Protein AF-0000000085121061 (a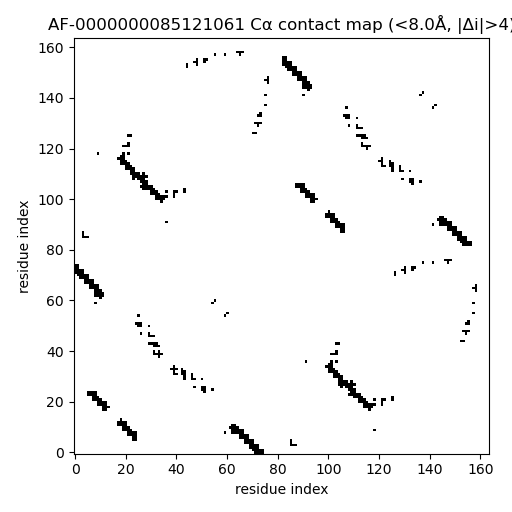fdb_homodimer)

Sequence (164 aa):
MRRVKVGVVVYEERDETGTWYIAVEPMSGAQAQGESIEEAIEKLKEEVVKMFSAWCESELRDAIDVKLVEIEVPTTGENSETMRRVKVGVVVYEERDETGTWYIAVEPMSGAQAQGESIEEAIEKLKEEVVKMFSAWCESELRDAIDVKLVEIEVPTTGENSET

pLDDT: mean 83.32, std 14.95, range [24.19, 96.88]

Solvent-accessible surface area (backbone atoms only — not comparable to full-atom values): 8973 Å² total; per-residue (Å²): 105,44,78,38,72,40,52,32,37,32,32,72,42,81,54,96,80,50,37,27,35,37,33,36,48,75,54,15,81,31,56,28,64,21,80,38,65,69,55,14,49,56,48,28,47,52,43,37,42,52,53,38,53,56,40,47,73,65,54,51,73,68,38,78,44,63,42,81,42,79,38,69,35,78,60,86,59,83,77,66,78,123,105,42,78,40,72,39,52,32,37,30,30,72,43,80,55,94,79,51,38,29,35,37,33,35,47,74,54,34,68,36,55,28,64,21,81,39,66,68,55,14,50,55,49,28,48,53,43,37,41,50,53,39,54,55,42,47,72,65,54,52,74,67,39,78,45,63,42,81,41,78,39,70,36,79,61,87,58,81,78,66,81,122

Radius of gyration: 16.72 Å; Cα contacts (8 Å, |Δi|>4): 331; chains: 2; bounding box: 28×54×46 Å

InterPro domains:
  IPR035069 Antitoxin HicB/UPF0150 [SSF143100] (8-57)

Nearest PDB structures (foldseek):
  6u0i-assembly1_B  TM=4.503E-01  e=1.620E-01  Escherichia coli str. K-12 substr. DH10B
  5b0b-assembly2_D  TM=4.029E-01  e=3.745E+00  Cannabis sativa
  5xgp-assembly1_A  TM=2.686E-01  e=3.102E+00  Xenopus laevis
  6u0i-assembly1_B  TM=4.497E-01  e=1.0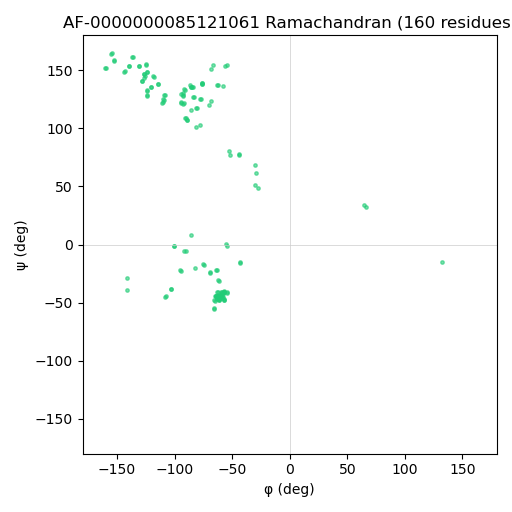94E-01  Escherichia coli str. K-12 substr. DH10B
  5xgp-assembly1_A  TM=2.362E-01  e=2.211E+00  Xenopus laevis

Structure (mmCIF, N/CA/C/O backbone):
data_AF-0000000085121061-model_v1
#
loop_
_entity.id
_entity.type
_entity.pdbx_description
1 polymer 'HicB-like antitoxin of toxin-antitoxin system domain-containing protein'
#
loop_
_atom_site.group_PDB
_atom_site.id
_atom_site.type_symbol
_atom_site.label_atom_id
_atom_site.label_alt_id
_atom_site.label_comp_id
_atom_site.label_asym_id
_atom_site.label_entity_id
_atom_site.label_seq_id
_atom_site.pdbx_PDB_ins_code
_atom_site.Cartn_x
_atom_site.Cartn_y
_atom_site.Cartn_z
_atom_site.occupancy
_atom_site.B_iso_or_equiv
_atom_site.auth_seq_id
_atom_site.auth_comp_id
_atom_site.auth_asym_id
_atom_site.auth_atom_id
_atom_site.pdbx_PDB_model_num
ATOM 1 N N . MET A 1 1 ? 12.688 -0.74 11.328 1 80.56 1 MET A N 1
ATOM 2 C CA . MET A 1 1 ? 11.789 -1.535 10.492 1 80.56 1 MET A CA 1
ATOM 3 C C . MET A 1 1 ? 10.617 -2.064 11.305 1 80.56 1 MET A C 1
ATOM 5 O O . MET A 1 1 ? 10.75 -2.324 12.5 1 80.56 1 MET A O 1
ATOM 9 N N . ARG A 1 2 ? 9.492 -2.074 10.695 1 85.25 2 ARG A N 1
ATOM 10 C CA . ARG A 1 2 ? 8.312 -2.648 11.32 1 8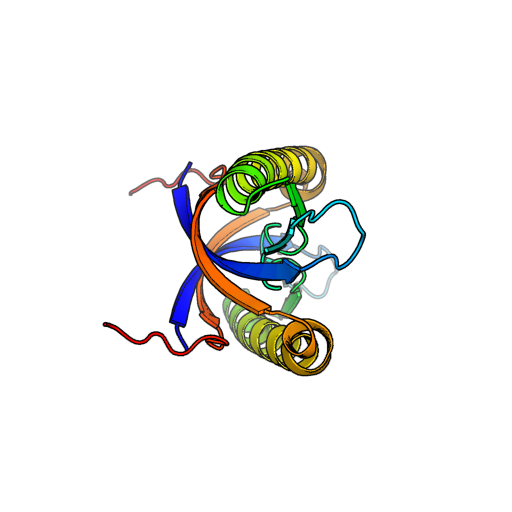5.25 2 ARG A CA 1
ATOM 11 C C . ARG A 1 2 ? 7.699 -3.738 10.445 1 85.25 2 ARG A C 1
ATOM 13 O O . ARG A 1 2 ? 7.879 -3.732 9.227 1 85.25 2 ARG A O 1
ATOM 20 N N . ARG A 1 3 ? 7.148 -4.621 11.141 1 90.44 3 ARG A N 1
ATOM 21 C CA . ARG A 1 3 ? 6.5 -5.715 10.43 1 90.44 3 ARG A CA 1
ATOM 22 C C . ARG A 1 3 ? 5.023 -5.418 10.188 1 90.44 3 ARG A C 1
ATOM 24 O O . ARG A 1 3 ? 4.32 -4.969 11.094 1 90.44 3 ARG A O 1
ATOM 31 N N . VAL A 1 4 ? 4.664 -5.562 8.961 1 89.5 4 VAL A N 1
ATOM 32 C CA . VAL A 1 4 ? 3.264 -5.363 8.602 1 89.5 4 VAL A CA 1
ATOM 33 C C . VAL A 1 4 ? 2.756 -6.57 7.816 1 89.5 4 VAL A C 1
ATOM 35 O O . VAL A 1 4 ? 3.494 -7.164 7.027 1 89.5 4 VAL A O 1
ATOM 38 N N . LYS A 1 5 ? 1.498 -6.957 8.109 1 91.31 5 LYS A N 1
ATOM 39 C CA . LYS A 1 5 ? 0.878 -8.023 7.332 1 91.31 5 LYS A CA 1
ATOM 40 C C . LYS A 1 5 ? 0.038 -7.449 6.191 1 91.31 5 LYS A C 1
ATOM 42 O O . LYS A 1 5 ? -0.879 -6.66 6.426 1 91.31 5 LYS A O 1
ATOM 47 N N . VAL A 1 6 ? 0.407 -7.875 5.016 1 91.19 6 VAL A N 1
ATOM 48 C CA . VAL A 1 6 ? -0.297 -7.355 3.848 1 91.19 6 VAL A CA 1
ATOM 49 C C . VAL A 1 6 ? -0.852 -8.508 3.02 1 91.19 6 VAL A C 1
ATOM 51 O O . VAL A 1 6 ? -0.353 -9.633 3.102 1 91.19 6 VAL A O 1
ATOM 54 N N . GLY A 1 7 ? -1.964 -8.117 2.27 1 90.69 7 GLY A N 1
ATOM 55 C CA . GLY A 1 7 ? -2.451 -9.062 1.279 1 90.69 7 GLY A CA 1
ATOM 56 C C . GLY A 1 7 ? -1.607 -9.094 0.02 1 90.69 7 GLY A C 1
ATOM 57 O O . GLY A 1 7 ? -1.329 -8.055 -0.576 1 90.69 7 GLY A O 1
ATOM 58 N N . VAL A 1 8 ? -1.167 -10.297 -0.281 1 92.81 8 VAL A N 1
ATOM 59 C CA . VAL A 1 8 ? -0.446 -10.508 -1.53 1 92.81 8 VAL A CA 1
ATOM 60 C C . VAL A 1 8 ? -1.303 -11.344 -2.484 1 92.81 8 VAL A C 1
ATOM 62 O O . VAL A 1 8 ? -1.733 -12.445 -2.141 1 92.81 8 VAL A O 1
ATOM 65 N N . VAL A 1 9 ? -1.51 -10.719 -3.596 1 91.81 9 VAL A N 1
ATOM 66 C CA . VAL A 1 9 ? -2.334 -11.375 -4.602 1 91.81 9 VAL A CA 1
ATOM 67 C C . VAL A 1 9 ? -1.448 -12.195 -5.543 1 91.81 9 VAL A C 1
ATOM 69 O O . VAL A 1 9 ? -0.416 -11.703 -6.012 1 91.81 9 VAL A O 1
ATOM 72 N N . VAL A 1 10 ? -1.871 -13.383 -5.77 1 92.81 10 VAL A N 1
ATOM 73 C CA . VAL A 1 10 ? -1.096 -14.312 -6.586 1 92.81 10 VAL A CA 1
ATOM 74 C C . VAL A 1 10 ? -1.798 -14.539 -7.922 1 92.81 10 VAL A C 1
ATOM 76 O O . VAL A 1 10 ? -2.99 -14.852 -7.961 1 92.81 10 VAL A O 1
ATOM 79 N N . TYR A 1 11 ? -1.013 -14.273 -8.953 1 90.69 11 TYR A N 1
ATOM 80 C CA . TYR A 1 11 ? -1.492 -14.531 -10.305 1 90.69 11 TYR A CA 1
ATOM 81 C C . TYR A 1 11 ? -0.68 -15.641 -10.969 1 90.69 11 TYR A C 1
ATOM 83 O O . TYR A 1 11 ? 0.494 -15.836 -10.641 1 90.69 11 TYR A O 1
ATOM 91 N N . GLU A 1 12 ? -1.387 -16.453 -11.625 1 83.88 12 GLU A N 1
ATOM 92 C CA . GLU A 1 12 ? -0.684 -17.453 -12.438 1 83.88 12 GLU A CA 1
ATOM 93 C C . GLU A 1 12 ? -0.446 -16.938 -13.852 1 83.88 12 GLU A C 1
ATOM 95 O O . GLU A 1 12 ? -1.378 -16.484 -14.516 1 83.88 12 GLU A O 1
ATOM 100 N N . GLU A 1 13 ? 0.852 -16.641 -14.141 1 74.5 13 GLU A N 1
ATOM 101 C CA . GLU A 1 13 ? 1.098 -16.328 -15.547 1 74.5 13 GLU A CA 1
ATOM 102 C C . GLU A 1 13 ? 1.229 -17.594 -16.375 1 74.5 13 GLU A C 1
ATOM 104 O O . GLU A 1 13 ? 1.886 -18.562 -15.969 1 74.5 13 GLU A O 1
ATOM 109 N N . ARG A 1 14 ? 0.098 -17.922 -17.094 1 65.69 14 ARG A N 1
ATOM 110 C CA . ARG A 1 14 ? -0.102 -19.125 -17.891 1 65.69 14 ARG A CA 1
ATOM 111 C C . ARG A 1 14 ? 0.993 -19.281 -18.938 1 65.69 14 ARG A C 1
ATOM 113 O O . ARG A 1 14 ? 0.986 -20.25 -19.703 1 65.69 14 ARG A O 1
ATOM 120 N N . ASP A 1 15 ? 1.868 -18.406 -18.953 1 62.84 15 ASP A N 1
ATOM 121 C CA . ASP A 1 15 ? 2.805 -18.719 -20.031 1 62.84 15 ASP A CA 1
ATOM 122 C C . ASP A 1 15 ? 3.564 -20.016 -19.719 1 62.84 15 ASP A C 1
ATOM 124 O O . ASP A 1 15 ? 3.432 -20.578 -18.641 1 62.84 15 ASP A O 1
ATOM 128 N N . GLU A 1 16 ? 4.047 -20.719 -20.781 1 64.88 16 GLU A N 1
ATOM 129 C CA . GLU A 1 16 ? 4.727 -22 -20.781 1 64.88 16 GLU A CA 1
ATOM 130 C C . GLU A 1 16 ? 5.77 -22.094 -19.672 1 64.88 16 GLU A C 1
ATOM 132 O O . GLU A 1 16 ? 6.141 -23.188 -19.234 1 64.88 16 GLU A O 1
ATOM 137 N N . THR A 1 17 ? 6.129 -20.969 -19.125 1 64.62 17 THR A N 1
ATOM 138 C CA . THR A 1 17 ? 7.258 -21.047 -18.203 1 64.62 17 THR A CA 1
ATOM 139 C C . THR A 1 17 ? 6.773 -21.266 -16.766 1 64.62 17 THR A C 1
ATOM 141 O O . THR A 1 17 ? 7.531 -21.719 -15.914 1 64.62 17 THR A O 1
ATOM 144 N N . GLY A 1 18 ? 5.465 -21.219 -16.641 1 77.19 18 GLY A N 1
ATOM 145 C CA . GLY A 1 18 ? 4.988 -21.469 -15.281 1 77.19 18 GLY A CA 1
ATOM 146 C C . GLY A 1 18 ? 5.43 -20.422 -14.289 1 77.19 18 GLY A C 1
ATOM 147 O O . GLY A 1 18 ? 5.832 -20.734 -13.172 1 77.19 18 GLY A O 1
ATOM 148 N N . THR A 1 19 ? 5.559 -19.203 -14.609 1 87.38 19 THR A N 1
ATOM 149 C CA . THR A 1 19 ? 6.012 -18.125 -13.727 1 87.38 19 THR A CA 1
ATOM 150 C C . THR A 1 19 ? 4.844 -17.547 -12.93 1 87.38 19 THR A C 1
ATOM 152 O O . THR A 1 19 ? 3.713 -17.516 -13.414 1 87.38 19 THR A O 1
ATOM 155 N N . TRP A 1 20 ? 5.137 -17.359 -11.672 1 91.38 20 TRP A N 1
ATOM 156 C CA . TRP A 1 20 ? 4.16 -16.75 -10.773 1 91.38 20 TRP A CA 1
ATOM 157 C C . TRP A 1 20 ? 4.355 -15.242 -10.695 1 91.38 20 TRP A C 1
ATOM 159 O O . TRP A 1 20 ? 5.488 -14.758 -10.602 1 91.38 20 TRP A O 1
ATOM 169 N N . TYR A 1 21 ? 3.262 -14.578 -10.867 1 93.06 21 TYR A N 1
ATOM 170 C CA . TYR A 1 21 ? 3.227 -13.133 -10.68 1 93.06 21 TYR A CA 1
ATOM 171 C C . TYR A 1 21 ? 2.449 -12.766 -9.422 1 93.06 21 TYR A C 1
ATOM 173 O O . TYR A 1 21 ? 1.36 -13.289 -9.18 1 93.06 21 TYR A O 1
ATOM 181 N N . ILE A 1 22 ? 3.07 -11.938 -8.578 1 93.25 22 ILE A N 1
ATOM 182 C CA . ILE A 1 22 ? 2.389 -11.547 -7.348 1 93.25 22 ILE A CA 1
ATOM 183 C C . ILE A 1 22 ? 2.449 -10.031 -7.184 1 93.25 22 ILE A C 1
ATOM 185 O O . ILE A 1 22 ? 3.336 -9.375 -7.734 1 93.25 22 ILE A O 1
ATOM 189 N N . ALA A 1 23 ? 1.485 -9.5 -6.48 1 92 23 ALA A N 1
ATOM 190 C CA . ALA A 1 23 ? 1.396 -8.07 -6.184 1 92 23 ALA A CA 1
ATOM 191 C C . ALA A 1 23 ? 0.833 -7.836 -4.785 1 92 23 ALA A C 1
ATOM 193 O O . ALA A 1 23 ? 0.022 -8.625 -4.297 1 92 23 ALA A O 1
ATOM 194 N N . VAL A 1 24 ? 1.292 -6.746 -4.184 1 91.69 24 VAL A N 1
ATOM 195 C CA . VAL A 1 24 ? 0.685 -6.336 -2.922 1 91.69 24 VAL A CA 1
ATOM 196 C C . VAL A 1 24 ? -0.671 -5.688 -3.186 1 91.69 24 VAL A C 1
ATOM 198 O O . VAL A 1 24 ? -0.819 -4.906 -4.125 1 91.69 24 VAL A O 1
ATOM 201 N N . GLU A 1 25 ? -1.637 -5.961 -2.414 1 88.5 25 GLU A N 1
ATOM 202 C CA . GLU A 1 25 ? -2.957 -5.348 -2.527 1 88.5 25 GLU A CA 1
ATOM 203 C C . GLU A 1 25 ? -2.863 -3.826 -2.453 1 88.5 25 GLU A C 1
ATOM 205 O O . GLU A 1 25 ? -1.897 -3.283 -1.914 1 88.5 25 GLU A O 1
ATOM 210 N N . PRO A 1 26 ? -3.842 -3.25 -3.057 1 80.88 26 PRO A N 1
ATOM 211 C CA . PRO A 1 26 ? -3.764 -1.789 -3.121 1 80.88 26 PRO A CA 1
ATOM 212 C C . PRO A 1 26 ? -3.939 -1.127 -1.758 1 80.88 26 PRO A C 1
ATOM 214 O O . PRO A 1 26 ? -4.918 -1.397 -1.058 1 80.88 26 PRO A O 1
ATOM 217 N N . MET A 1 27 ? -3.051 -0.288 -1.178 1 74.75 27 MET A N 1
ATOM 218 C CA . MET A 1 27 ? -3.162 0.526 0.029 1 74.75 27 MET A CA 1
ATOM 219 C C . MET A 1 27 ? -2.486 1.879 -0.163 1 74.75 27 MET A C 1
ATOM 221 O O . MET A 1 27 ? -2.973 2.896 0.335 1 74.75 27 MET A O 1
ATOM 225 N N . SER A 1 28 ? -1.33 1.97 -0.844 1 64.88 28 SER A N 1
ATOM 226 C CA . SER A 1 28 ? -0.418 3.105 -0.767 1 64.88 28 SER A CA 1
ATOM 227 C C . SER A 1 28 ? -0.872 4.242 -1.678 1 64.88 28 SER A C 1
ATOM 229 O O . SER A 1 28 ? -0.595 5.41 -1.405 1 64.88 28 SER A O 1
ATOM 231 N N . GLY A 1 29 ? -1.618 3.967 -2.551 1 75.81 29 GLY A N 1
ATOM 232 C CA . GLY A 1 29 ? -1.963 5.031 -3.48 1 75.81 29 GLY A CA 1
ATOM 233 C C . GLY A 1 29 ? -3.119 5.891 -3.004 1 75.81 29 GLY A C 1
ATOM 234 O O . GLY A 1 29 ? -3.457 6.891 -3.635 1 75.81 29 GLY A O 1
ATOM 235 N N . ALA A 1 30 ? -3.486 5.66 -1.843 1 89.88 30 ALA A N 1
ATOM 236 C CA . ALA A 1 30 ? -4.609 6.434 -1.318 1 89.88 30 ALA A CA 1
ATOM 237 C C . ALA A 1 30 ? -4.137 7.777 -0.769 1 89.88 30 ALA A C 1
ATOM 239 O O . ALA A 1 30 ? -3.094 7.855 -0.118 1 89.88 30 ALA A O 1
ATOM 240 N N . GLN A 1 31 ? -4.859 8.789 -1.092 1 92.5 31 GLN A N 1
ATOM 241 C CA . GLN A 1 31 ? -4.586 10.141 -0.617 1 92.5 31 GLN A CA 1
ATOM 242 C C . GLN A 1 31 ? -5.875 10.867 -0.252 1 92.5 31 GLN A C 1
ATOM 244 O O . GLN A 1 31 ? -6.953 10.516 -0.742 1 92.5 31 GLN A O 1
ATOM 249 N N . ALA A 1 32 ? -5.707 11.805 0.651 1 94.62 32 ALA A N 1
ATOM 250 C CA . ALA A 1 32 ? -6.855 12.609 1.067 1 94.62 32 ALA A CA 1
ATOM 251 C C . ALA A 1 32 ? -6.418 13.992 1.542 1 94.62 32 ALA A C 1
ATOM 253 O O . ALA A 1 32 ? -5.23 14.219 1.787 1 94.62 32 ALA A O 1
ATOM 254 N N . GLN A 1 33 ? -7.348 14.914 1.506 1 93.81 33 GLN A N 1
ATOM 255 C CA . GLN A 1 33 ? -7.141 16.266 2.039 1 93.81 33 GLN A CA 1
ATOM 256 C C . GLN A 1 33 ? -8.242 16.625 3.033 1 93.81 33 GLN A C 1
ATOM 258 O O . GLN A 1 33 ? -9.359 16.125 2.939 1 93.81 33 GLN A O 1
ATOM 263 N N . GLY A 1 34 ? -7.852 17.438 4.086 1 93.44 34 GLY A N 1
ATOM 264 C CA . GLY A 1 34 ? -8.812 17.922 5.07 1 93.44 34 GLY A CA 1
ATOM 265 C C . GLY A 1 34 ? -8.383 19.219 5.738 1 93.44 34 GLY A C 1
ATOM 266 O O . GLY A 1 34 ? -7.215 19.609 5.648 1 93.44 34 GLY A O 1
ATOM 267 N N . GLU A 1 35 ? -9.32 19.875 6.402 1 92.31 35 GLU A N 1
ATOM 268 C CA . GLU A 1 35 ? -9.039 21.109 7.145 1 92.31 35 GLU A CA 1
ATOM 269 C C . GLU A 1 35 ? -8.312 20.797 8.453 1 92.31 35 GLU A C 1
ATOM 271 O O . GLU A 1 35 ? -7.766 21.703 9.094 1 92.31 35 GLU A O 1
ATOM 276 N N . SER A 1 36 ? -8.359 19.5 8.883 1 92.62 36 SER A N 1
ATOM 277 C CA . SER A 1 36 ? -7.578 18.969 9.992 1 92.62 36 SER A CA 1
ATOM 278 C C . SER A 1 36 ? -7 17.594 9.648 1 92.62 36 SER A C 1
ATOM 280 O O . SER A 1 36 ? -7.492 16.922 8.75 1 92.62 36 SER A O 1
ATOM 282 N N . ILE A 1 37 ? -6.062 17.234 10.359 1 92.44 37 ILE A N 1
ATOM 283 C CA . ILE A 1 37 ? -5.438 15.938 10.141 1 92.44 37 ILE A CA 1
ATOM 284 C C . ILE A 1 37 ? -6.445 14.828 10.422 1 92.44 37 ILE A C 1
ATOM 286 O O . ILE A 1 37 ? -6.535 13.852 9.672 1 92.44 37 ILE A O 1
ATOM 290 N N . GLU A 1 38 ? -7.172 14.992 11.516 1 95.12 38 GLU A N 1
ATOM 291 C CA . GLU A 1 38 ? -8.18 13.992 11.883 1 95.12 38 GLU A CA 1
ATOM 292 C C . GLU A 1 38 ? -9.211 13.82 10.781 1 95.12 38 GLU A C 1
ATOM 294 O O . GLU A 1 38 ? -9.578 12.695 10.438 1 95.12 38 GLU A O 1
ATOM 299 N N . GLU A 1 39 ? -9.648 14.953 10.297 1 96.12 39 GLU A N 1
ATOM 300 C CA . GLU A 1 39 ? -10.609 14.898 9.195 1 96.12 39 GLU A CA 1
ATOM 301 C C . GLU A 1 39 ? -10.008 14.219 7.973 1 96.12 39 GLU A C 1
ATOM 303 O O . GLU A 1 39 ? -10.664 13.398 7.328 1 96.12 39 GLU A O 1
ATOM 308 N N . ALA A 1 40 ? -8.805 14.57 7.629 1 96.12 40 ALA A N 1
ATOM 309 C CA . ALA A 1 40 ? -8.109 13.984 6.48 1 96.12 40 ALA A CA 1
ATOM 310 C C . ALA A 1 40 ? -7.961 12.477 6.645 1 96.12 40 ALA A C 1
ATOM 312 O O . ALA A 1 40 ? -8.125 11.727 5.68 1 96.12 40 ALA A O 1
ATOM 313 N N . ILE A 1 41 ? -7.66 12.078 7.836 1 96.38 41 ILE A N 1
ATOM 314 C CA . ILE A 1 41 ? -7.477 10.648 8.102 1 96.38 41 ILE A CA 1
ATOM 315 C C . ILE A 1 41 ? -8.797 9.914 7.883 1 96.38 41 ILE A C 1
ATOM 317 O O . ILE A 1 41 ? -8.812 8.82 7.309 1 96.38 41 ILE A O 1
ATOM 321 N N . GLU A 1 42 ? -9.852 10.492 8.391 1 96.88 42 GLU A N 1
ATOM 322 C CA . GLU A 1 42 ? -11.156 9.867 8.203 1 96.88 42 GLU A CA 1
ATOM 323 C C . GLU A 1 42 ? -11.477 9.711 6.719 1 96.88 42 GLU A C 1
ATOM 325 O O . GLU A 1 42 ? -11.961 8.664 6.289 1 96.88 42 GLU A O 1
ATOM 330 N N . LYS A 1 43 ? -11.219 10.75 5.934 1 96.81 43 LYS A N 1
ATOM 331 C CA . LYS A 1 43 ? -11.422 10.68 4.488 1 96.81 43 LYS A CA 1
ATOM 332 C C . LYS A 1 43 ? -10.5 9.633 3.855 1 96.81 43 LYS A C 1
ATOM 334 O O . LYS A 1 43 ? -10.906 8.93 2.928 1 96.81 43 LYS A O 1
ATOM 339 N N . LEU A 1 44 ? -9.312 9.594 4.301 1 95.69 44 LEU A N 1
ATOM 340 C CA . LEU A 1 44 ? -8.336 8.625 3.799 1 95.69 44 LEU A CA 1
ATOM 34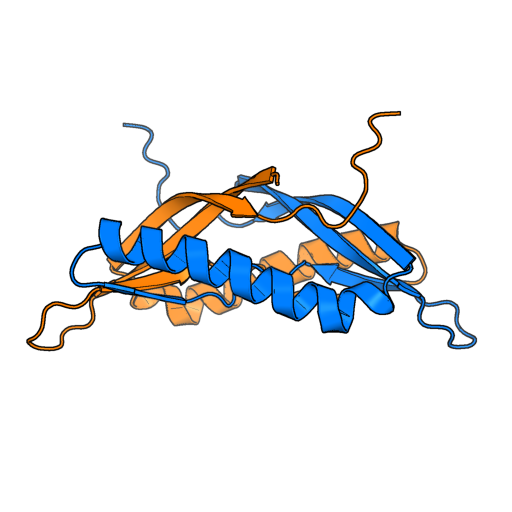1 C C . LEU A 1 44 ? -8.836 7.199 3.998 1 95.69 44 LEU A C 1
ATOM 343 O O . LEU A 1 44 ? -8.688 6.355 3.109 1 95.69 44 LEU A O 1
ATOM 347 N N . LYS A 1 45 ? -9.406 6.918 5.137 1 94.75 45 LYS A N 1
ATOM 348 C CA . LYS A 1 45 ? -9.945 5.594 5.43 1 94.75 45 LYS A CA 1
ATOM 349 C C . LYS A 1 45 ? -11.031 5.207 4.434 1 94.75 45 LYS A C 1
ATOM 351 O O . LYS A 1 45 ? -11.094 4.062 3.984 1 94.75 45 LYS A O 1
ATOM 356 N N . GLU A 1 46 ? -11.852 6.113 4.156 1 95.06 46 GLU A N 1
ATOM 357 C CA . GLU A 1 46 ? -12.883 5.871 3.158 1 95.06 46 GLU A CA 1
ATOM 358 C C . GLU A 1 46 ? -12.281 5.621 1.779 1 95.06 46 GLU A C 1
ATOM 360 O O . GLU A 1 46 ? -12.734 4.738 1.047 1 95.06 46 GLU A O 1
ATOM 365 N N . GLU A 1 47 ? -11.297 6.492 1.377 1 94.12 47 GLU A N 1
ATOM 366 C CA . GLU A 1 47 ? -10.633 6.363 0.085 1 94.12 47 GLU A CA 1
ATOM 367 C C . GLU A 1 47 ? -9.984 4.992 -0.069 1 94.12 47 GLU A C 1
ATOM 369 O O . GLU A 1 47 ? -10.016 4.402 -1.15 1 94.12 47 GLU A O 1
ATOM 374 N N . VAL A 1 48 ? -9.344 4.469 1.003 1 92.19 48 VAL A N 1
ATOM 375 C CA . VAL A 1 48 ? -8.711 3.154 0.962 1 92.19 48 VAL A CA 1
ATOM 376 C C . VAL A 1 48 ? -9.75 2.086 0.639 1 92.19 48 VAL A C 1
ATOM 378 O O . VAL A 1 48 ? -9.508 1.206 -0.192 1 92.19 48 VAL A O 1
ATOM 381 N N . VAL A 1 49 ? -10.93 2.145 1.284 1 90.75 49 VAL A N 1
ATOM 382 C CA . VAL A 1 49 ? -12 1.178 1.073 1 90.75 49 VAL A CA 1
ATOM 383 C C . VAL A 1 49 ? -12.469 1.231 -0.379 1 90.75 49 VAL A C 1
ATOM 385 O O . VAL A 1 49 ? -12.672 0.193 -1.011 1 90.75 49 VAL A O 1
ATOM 388 N N . LYS A 1 50 ? -12.633 2.418 -0.888 1 91.19 50 LYS A N 1
ATOM 389 C CA . LYS A 1 50 ? -13.047 2.58 -2.277 1 91.19 50 LYS A CA 1
ATOM 390 C C . LYS A 1 50 ? -12.016 1.983 -3.232 1 91.19 50 LYS A C 1
ATOM 392 O O . LYS A 1 50 ? -12.375 1.328 -4.211 1 91.19 50 LYS A O 1
ATOM 397 N N . MET A 1 51 ? -10.773 2.305 -2.977 1 89.12 51 MET A N 1
ATOM 398 C CA . MET A 1 51 ? -9.68 1.793 -3.795 1 89.12 51 MET A CA 1
ATOM 399 C C . MET A 1 51 ? -9.672 0.268 -3.812 1 89.12 51 MET A C 1
ATOM 401 O O . MET A 1 51 ? -9.516 -0.345 -4.867 1 89.12 51 MET A O 1
ATOM 405 N N . PHE A 1 52 ? -9.922 -0.332 -2.684 1 86.56 52 PHE A N 1
ATOM 406 C CA . PHE A 1 52 ? -9.992 -1.784 -2.57 1 86.56 52 PHE A CA 1
ATOM 407 C C . PHE A 1 52 ? -11.164 -2.336 -3.373 1 86.56 52 PHE A C 1
ATOM 409 O O . PHE A 1 52 ? -11.023 -3.336 -4.078 1 86.56 52 PHE A O 1
ATOM 416 N N . SER A 1 53 ? -12.258 -1.74 -3.174 1 86.06 53 SER A N 1
ATOM 417 C CA . SER A 1 53 ? -13.461 -2.191 -3.869 1 86.06 53 SER A CA 1
ATOM 418 C C . SER A 1 53 ? -13.266 -2.174 -5.379 1 86.06 53 SER A C 1
ATOM 420 O O . SER A 1 53 ? -13.609 -3.141 -6.066 1 86.06 53 SER A O 1
ATOM 422 N N . ALA A 1 54 ? -12.734 -1.074 -5.879 1 84.75 54 ALA A N 1
ATOM 423 C CA . ALA A 1 54 ? -12.469 -0.957 -7.309 1 84.75 54 ALA A CA 1
ATOM 424 C C . ALA A 1 54 ? -11.461 -2.006 -7.77 1 84.75 54 ALA A C 1
ATOM 426 O O . ALA A 1 54 ? -11.625 -2.611 -8.828 1 84.75 54 ALA A O 1
ATOM 427 N N . TRP A 1 55 ? -10.469 -2.131 -7.004 1 82.31 55 TRP A N 1
ATOM 428 C CA . TRP A 1 55 ? -9.414 -3.094 -7.305 1 82.31 55 TRP A CA 1
ATOM 429 C C . TRP A 1 55 ? -9.969 -4.516 -7.336 1 82.31 55 TRP A C 1
ATOM 431 O O . TRP A 1 55 ? -9.641 -5.293 -8.234 1 82.31 55 TRP A O 1
ATOM 441 N N . CYS A 1 56 ? -10.734 -4.914 -6.363 1 80.19 56 CYS A N 1
ATOM 442 C CA . CYS A 1 56 ? -11.359 -6.234 -6.305 1 80.19 56 CYS A CA 1
ATOM 443 C C . CYS A 1 56 ? -12.164 -6.512 -7.566 1 80.19 56 CYS A C 1
ATOM 445 O O . CYS A 1 56 ? -12.156 -7.633 -8.078 1 80.19 56 CYS A O 1
ATOM 447 N N . GLU A 1 57 ? -12.828 -5.582 -8 1 81.81 57 GLU A N 1
ATOM 448 C CA . GLU A 1 57 ? -13.695 -5.742 -9.164 1 81.81 57 GLU A CA 1
ATOM 449 C C . GLU A 1 57 ? -12.875 -5.949 -10.438 1 81.81 57 GLU A C 1
ATOM 451 O O . GLU A 1 57 ? -13.352 -6.566 -11.391 1 81.81 57 GLU A O 1
ATOM 456 N N . SER A 1 58 ? -11.641 -5.484 -10.438 1 79.44 58 SER A N 1
ATOM 457 C CA . SER A 1 58 ? -10.852 -5.496 -11.664 1 79.44 58 SER A CA 1
ATOM 458 C C . SER A 1 58 ? -9.75 -6.555 -11.609 1 79.44 58 SER A C 1
ATOM 460 O O . SER A 1 58 ? -9.531 -7.273 -12.586 1 79.44 58 SER A O 1
ATOM 462 N N . GLU A 1 59 ? -9.07 -6.641 -10.523 1 77.12 59 GLU A N 1
ATOM 463 C CA . GLU A 1 59 ? -7.836 -7.414 -10.484 1 77.12 59 GLU A CA 1
ATOM 464 C C . GLU A 1 59 ? -8.039 -8.758 -9.789 1 77.12 59 GLU A C 1
ATOM 466 O O . GLU A 1 59 ? -7.426 -9.758 -10.164 1 77.12 59 GLU A O 1
ATOM 471 N N . LEU A 1 60 ? -8.82 -8.742 -8.766 1 78.5 60 LEU A N 1
ATOM 472 C CA . LEU A 1 60 ? -8.992 -9.953 -7.965 1 78.5 60 LEU A CA 1
ATOM 473 C C . LEU A 1 60 ? -9.633 -11.062 -8.789 1 78.5 60 LEU A C 1
ATOM 475 O O . LEU A 1 60 ? -9.422 -12.25 -8.516 1 78.5 60 LEU A O 1
ATOM 479 N N . ARG A 1 61 ? -10.328 -10.68 -9.875 1 76.94 61 ARG A N 1
ATOM 480 C CA . ARG A 1 61 ? -11.023 -11.656 -10.703 1 76.94 61 ARG A CA 1
ATOM 481 C C . ARG A 1 61 ? -10.039 -12.648 -11.312 1 76.94 61 ARG A C 1
ATOM 483 O O . ARG A 1 61 ? -10.359 -13.828 -11.469 1 76.94 61 ARG A O 1
ATOM 490 N N . ASP A 1 62 ? -8.883 -12.242 -11.57 1 82.44 62 ASP A N 1
ATOM 491 C CA . ASP A 1 62 ? -7.91 -13.094 -12.242 1 82.44 62 ASP A CA 1
ATOM 492 C C . ASP A 1 62 ? -6.93 -13.703 -11.25 1 82.44 62 ASP A C 1
ATOM 494 O O . ASP A 1 62 ? -6.078 -14.516 -11.625 1 82.44 62 ASP A O 1
ATOM 498 N N . ALA A 1 63 ? -7.098 -13.367 -10.016 1 86.44 63 ALA A N 1
ATOM 499 C CA . ALA A 1 63 ? -6.188 -13.867 -8.992 1 86.44 63 ALA A CA 1
ATOM 500 C C . ALA A 1 63 ? -6.48 -15.328 -8.656 1 86.44 63 ALA A C 1
ATOM 502 O O . ALA A 1 63 ? -7.641 -15.742 -8.641 1 86.44 63 ALA A O 1
ATOM 503 N N . ILE A 1 64 ? -5.496 -16.156 -8.477 1 87.56 64 ILE A N 1
ATOM 504 C CA . ILE A 1 64 ? -5.711 -17.562 -8.156 1 87.56 64 ILE A CA 1
ATOM 505 C C . ILE A 1 64 ? -5.645 -17.766 -6.641 1 87.56 64 ILE A C 1
ATOM 507 O O . ILE A 1 64 ? -6.102 -18.781 -6.121 1 87.56 64 ILE A O 1
ATOM 511 N N . ASP A 1 65 ? -4.973 -16.797 -5.973 1 89.31 65 ASP A N 1
ATOM 512 C CA . ASP A 1 65 ? -4.824 -16.891 -4.523 1 89.31 65 ASP A CA 1
ATOM 513 C C . ASP A 1 65 ? -4.496 -15.539 -3.912 1 89.31 65 ASP A C 1
ATOM 515 O O . ASP A 1 65 ? -4.059 -14.625 -4.613 1 89.31 65 ASP A O 1
ATOM 519 N N . VAL A 1 66 ? -4.875 -15.336 -2.684 1 90.62 66 VAL A N 1
ATOM 520 C CA . VAL A 1 66 ? -4.441 -14.203 -1.873 1 90.62 66 VAL A CA 1
ATOM 521 C C . VAL A 1 66 ? -3.799 -14.711 -0.583 1 90.62 66 VAL A C 1
ATOM 523 O O . VAL A 1 66 ? -4.383 -15.523 0.135 1 90.62 66 VAL A O 1
ATOM 526 N N . LYS A 1 67 ? -2.631 -14.234 -0.318 1 92.25 67 LYS A N 1
ATOM 527 C CA . LYS A 1 67 ? -1.896 -14.664 0.868 1 92.25 67 LYS A CA 1
ATOM 528 C C . LYS A 1 67 ? -1.596 -13.484 1.787 1 92.25 67 LYS A C 1
ATOM 530 O O . LYS A 1 67 ? -1.249 -12.398 1.318 1 92.25 67 LYS A O 1
ATOM 535 N N . LEU A 1 68 ? -1.812 -13.695 3.062 1 93.19 68 LEU A N 1
ATOM 536 C CA . LEU A 1 68 ? -1.345 -12.719 4.035 1 93.19 68 LEU A CA 1
ATOM 537 C C . LEU A 1 68 ? 0.139 -12.906 4.332 1 93.19 68 LEU A C 1
ATOM 539 O O . LEU A 1 68 ? 0.546 -13.953 4.84 1 93.19 68 LEU A O 1
ATOM 543 N N . VAL A 1 69 ? 0.887 -11.969 4.043 1 93.5 69 VAL A N 1
ATOM 544 C CA . VAL A 1 69 ? 2.338 -12.062 4.16 1 93.5 69 VAL A CA 1
ATOM 545 C C . VAL A 1 69 ? 2.855 -10.945 5.062 1 93.5 69 VAL A C 1
ATOM 547 O O . VAL A 1 69 ? 2.447 -9.789 4.93 1 93.5 69 VAL A O 1
ATOM 550 N N . GLU A 1 70 ? 3.713 -11.344 5.988 1 94 70 GLU A N 1
ATOM 551 C CA . GLU A 1 70 ? 4.375 -10.344 6.824 1 94 70 GLU A CA 1
ATOM 552 C C . GLU A 1 70 ? 5.602 -9.766 6.125 1 94 70 GLU A C 1
ATOM 554 O O . GLU A 1 70 ? 6.465 -10.508 5.652 1 94 70 GLU A O 1
ATOM 559 N N . ILE A 1 71 ? 5.648 -8.469 6.051 1 91.81 71 ILE A N 1
ATOM 560 C CA . ILE A 1 71 ? 6.777 -7.801 5.406 1 91.81 71 ILE A CA 1
ATOM 561 C C . ILE A 1 71 ? 7.379 -6.77 6.363 1 91.81 71 ILE A C 1
ATOM 563 O O . ILE A 1 71 ? 6.656 -6.133 7.133 1 91.81 71 ILE A O 1
ATOM 567 N N . GLU A 1 72 ? 8.734 -6.727 6.23 1 90.62 72 GLU A N 1
ATOM 568 C CA . GLU A 1 72 ? 9.438 -5.695 6.988 1 90.62 72 GLU A CA 1
ATOM 569 C C . GLU A 1 72 ? 9.602 -4.422 6.168 1 90.62 72 GLU A C 1
ATOM 571 O O . GLU A 1 72 ? 10.07 -4.461 5.027 1 90.62 72 GLU A O 1
ATOM 576 N N . VAL A 1 73 ? 9.086 -3.334 6.684 1 87.12 73 VAL A N 1
ATOM 577 C CA . VAL A 1 73 ? 9.156 -2.068 5.961 1 87.12 73 VAL A CA 1
ATOM 578 C C . VAL A 1 73 ? 9.945 -1.049 6.781 1 87.12 73 VAL A C 1
ATOM 580 O O . VAL A 1 73 ? 9.914 -1.078 8.016 1 87.12 73 VAL A O 1
ATOM 583 N N . PRO A 1 74 ? 10.688 -0.214 6.055 1 82.81 74 PRO A N 1
ATOM 584 C CA . PRO A 1 74 ? 11.43 0.803 6.797 1 82.81 74 PRO A CA 1
ATOM 585 C C . PRO A 1 74 ? 10.523 1.766 7.555 1 82.81 74 PRO A C 1
ATOM 587 O O . PRO A 1 74 ? 9.422 2.072 7.094 1 82.81 74 PRO A O 1
ATOM 590 N N . THR A 1 75 ? 10.93 2.08 8.844 1 74.5 75 THR A N 1
ATOM 591 C CA . THR A 1 75 ? 10.164 3.033 9.641 1 74.5 75 THR A CA 1
ATOM 592 C C . THR A 1 75 ? 10.664 4.457 9.406 1 74.5 75 THR A C 1
ATOM 594 O O . THR A 1 75 ? 11.867 4.688 9.305 1 74.5 75 THR A O 1
ATOM 597 N N . THR A 1 76 ? 9.961 5.277 8.719 1 64.88 76 THR A N 1
ATOM 598 C CA . THR A 1 76 ? 10.383 6.656 8.492 1 64.88 76 THR A CA 1
ATOM 599 C C . THR A 1 76 ? 10.391 7.438 9.797 1 64.88 76 THR A C 1
ATOM 601 O O . THR A 1 76 ? 11.25 8.305 10.008 1 64.88 76 THR A O 1
ATOM 604 N N . GLY A 1 77 ? 9.352 7.625 10.719 1 55.5 77 GLY A N 1
ATOM 605 C CA . GLY A 1 77 ? 9.266 8.391 11.953 1 55.5 77 GLY A CA 1
ATOM 606 C C . GLY A 1 77 ? 9.773 7.629 13.164 1 55.5 77 GLY A C 1
ATOM 607 O O . GLY A 1 77 ? 9.891 6.402 13.125 1 55.5 77 GLY A O 1
ATOM 608 N N . GLU A 1 78 ? 10.656 8.438 14.07 1 48.03 78 GLU A N 1
ATOM 609 C CA . GLU A 1 78 ? 11.094 8 15.391 1 48.03 78 GLU A CA 1
ATOM 610 C C . GLU A 1 78 ? 9.945 7.379 16.172 1 48.03 78 GLU A C 1
ATOM 612 O O . GLU A 1 78 ? 8.875 7.98 16.312 1 48.03 78 GLU A O 1
ATOM 617 N N . ASN A 1 79 ? 9.461 6.23 16.031 1 42.62 79 ASN A N 1
ATOM 618 C CA . ASN A 1 79 ? 8.727 5.676 17.172 1 42.62 79 ASN A CA 1
ATOM 619 C C . ASN A 1 79 ? 9.266 6.203 18.5 1 42.62 79 ASN A C 1
ATOM 621 O O . ASN A 1 79 ? 10.297 5.734 18.984 1 42.62 79 ASN A O 1
ATOM 625 N N . SER A 1 80 ? 9.453 7.438 18.797 1 36.22 80 SER A N 1
ATOM 626 C CA . SER A 1 80 ? 9.641 7.738 20.219 1 36.22 80 SER A CA 1
ATOM 627 C C . SER A 1 80 ? 8.523 7.133 21.062 1 36.22 80 SER A C 1
ATOM 629 O O . SER A 1 80 ? 7.344 7.379 20.797 1 36.22 80 SER A O 1
ATOM 631 N N . GLU A 1 81 ? 8.516 5.91 21.328 1 36.44 81 GLU A N 1
ATOM 632 C CA . GLU A 1 81 ? 7.93 5.578 22.625 1 36.44 81 GLU A CA 1
ATOM 633 C C . GLU A 1 81 ? 8.133 6.707 23.625 1 36.44 81 GLU A C 1
ATOM 635 O O . GLU A 1 81 ? 9.258 6.98 24.047 1 36.44 81 GLU A O 1
ATOM 640 N N . THR A 1 82 ? 7.57 7.961 23.609 1 24.19 82 THR A N 1
ATOM 641 C CA . THR A 1 82 ? 7.477 8.531 24.938 1 24.19 82 THR A CA 1
ATOM 642 C C . THR A 1 82 ? 6.66 7.621 25.859 1 24.19 82 THR A C 1
ATOM 644 O O . THR A 1 82 ? 5.645 7.062 25.438 1 24.19 82 THR A O 1
ATOM 647 N N . MET B 1 1 ? -13.2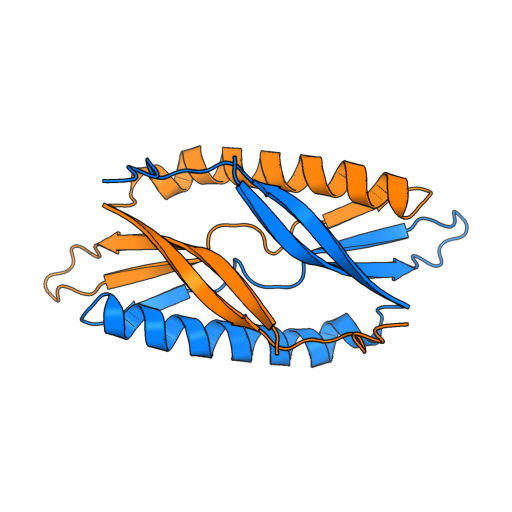34 -7.668 7.074 1 81.19 1 MET B N 1
ATOM 648 C CA . MET B 1 1 ? -12.312 -6.539 7.191 1 81.19 1 MET B CA 1
ATOM 649 C C . MET B 1 1 ? -11.211 -6.836 8.203 1 81.19 1 MET B C 1
ATOM 651 O O . MET B 1 1 ? -11.438 -7.559 9.18 1 81.19 1 MET B O 1
ATOM 655 N N . ARG B 1 2 ? -10.062 -6.41 7.891 1 85.38 2 ARG B N 1
ATOM 656 C CA . ARG B 1 2 ? -8.945 -6.539 8.812 1 85.38 2 ARG B CA 1
ATOM 657 C C . ARG B 1 2 ? -8.312 -5.184 9.102 1 85.38 2 ARG B C 1
ATOM 659 O O . ARG B 1 2 ? -8.398 -4.266 8.281 1 85.38 2 ARG B O 1
ATOM 666 N N . ARG B 1 3 ? -7.844 -5.16 10.273 1 90.56 3 ARG B N 1
ATOM 667 C CA . ARG B 1 3 ? -7.184 -3.924 10.68 1 90.56 3 ARG B CA 1
ATOM 668 C C . ARG B 1 3 ? -5.684 -3.99 10.406 1 90.56 3 ARG B C 1
ATOM 670 O O . ARG B 1 3 ? -5.035 -4.988 10.727 1 90.56 3 ARG B O 1
ATOM 677 N N . VAL B 1 4 ? -5.238 -2.986 9.734 1 89.56 4 VAL B N 1
ATOM 678 C CA . VAL B 1 4 ? -3.811 -2.895 9.453 1 89.56 4 VAL B CA 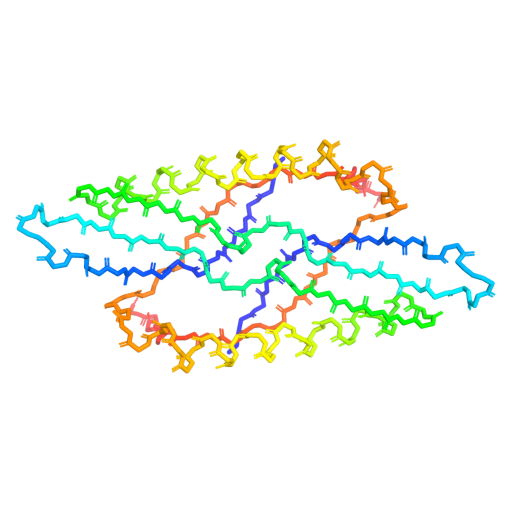1
ATOM 679 C C . VAL B 1 4 ? -3.285 -1.524 9.875 1 89.56 4 VAL B C 1
ATOM 681 O O . VAL B 1 4 ? -3.982 -0.516 9.742 1 89.56 4 VAL B O 1
ATOM 684 N N . LYS B 1 5 ? -2.07 -1.527 10.453 1 91.25 5 LYS B N 1
ATOM 685 C CA . LYS B 1 5 ? -1.433 -0.256 10.781 1 91.25 5 LYS B CA 1
ATOM 686 C C . LYS B 1 5 ? -0.498 0.194 9.664 1 91.25 5 LYS B C 1
ATOM 688 O O . LYS B 1 5 ? 0.427 -0.531 9.289 1 91.25 5 LYS B O 1
ATOM 693 N N . VAL B 1 6 ? -0.801 1.357 9.18 1 91.12 6 VAL B N 1
ATOM 694 C CA . VAL B 1 6 ? -0.002 1.867 8.07 1 91.12 6 VAL B CA 1
ATOM 695 C C . VAL B 1 6 ? 0.569 3.236 8.43 1 91.12 6 VAL B C 1
ATOM 697 O O . VAL B 1 6 ? 0.039 3.926 9.305 1 91.12 6 VAL B O 1
ATOM 700 N N . GLY B 1 7 ? 1.735 3.521 7.707 1 90.62 7 GLY B N 1
ATOM 701 C CA . GLY B 1 7 ? 2.256 4.875 7.801 1 90.62 7 GLY B CA 1
ATOM 702 C C . GLY B 1 7 ? 1.496 5.871 6.945 1 90.62 7 GLY B C 1
ATOM 703 O O . GLY B 1 7 ? 1.295 5.641 5.75 1 90.62 7 GLY B O 1
ATOM 704 N N . VAL B 1 8 ? 1.04 6.898 7.613 1 92.69 8 VAL B N 1
ATOM 705 C CA . VAL B 1 8 ? 0.398 8 6.906 1 92.69 8 VAL B CA 1
ATOM 706 C C . VAL B 1 8 ? 1.293 9.234 6.953 1 92.69 8 VAL B C 1
ATOM 708 O O . VAL B 1 8 ? 1.669 9.695 8.039 1 92.69 8 VAL B O 1
ATOM 711 N N . VAL B 1 9 ? 1.586 9.656 5.781 1 91.75 9 VAL B N 1
ATOM 712 C CA . VAL B 1 9 ? 2.457 10.82 5.668 1 91.75 9 VAL B CA 1
ATOM 713 C C . VAL B 1 9 ? 1.615 12.086 5.598 1 91.75 9 VAL B C 1
ATOM 715 O O . VAL B 1 9 ? 0.632 12.148 4.855 1 91.75 9 VAL B O 1
ATOM 718 N N . VAL B 1 10 ? 2.025 13.039 6.371 1 92.81 10 VAL B N 1
ATOM 719 C CA . VAL B 1 10 ? 1.281 14.289 6.477 1 92.81 10 VAL B CA 1
ATOM 720 C C . VAL B 1 10 ? 2.066 15.414 5.812 1 92.81 10 VAL B C 1
ATOM 722 O O . VAL B 1 10 ? 3.248 15.609 6.105 1 92.81 10 VAL B O 1
ATOM 725 N N . TYR B 1 11 ? 1.359 16.047 4.875 1 90.56 11 TYR B N 1
ATOM 726 C CA . TYR B 1 11 ? 1.922 17.219 4.215 1 90.56 11 TYR B CA 1
ATOM 727 C C . TYR B 1 11 ? 1.125 18.469 4.559 1 90.56 11 TYR B C 1
ATOM 729 O O . TYR B 1 11 ? -0.079 18.391 4.816 1 90.56 11 TYR B O 1
ATOM 737 N N . GLU B 1 12 ? 1.864 19.469 4.797 1 83.5 12 GLU B N 1
ATOM 738 C CA . GLU B 1 12 ? 1.191 20.75 4.961 1 83.5 12 GLU B CA 1
ATOM 739 C C . GLU B 1 12 ? 1.065 21.484 3.627 1 83.5 12 GLU B C 1
ATOM 741 O O . GLU B 1 12 ? 2.059 21.672 2.922 1 83.5 12 GLU B O 1
ATOM 746 N N . GLU B 1 13 ? -0.203 21.531 3.131 1 74.12 13 GLU B N 1
ATOM 747 C CA . GLU B 1 13 ? -0.338 22.391 1.951 1 74.12 13 GLU B CA 1
ATOM 748 C C . GLU B 1 13 ? -0.384 23.859 2.336 1 74.12 13 GLU B C 1
ATOM 750 O O . GLU B 1 13 ? -1.049 24.234 3.305 1 74.12 13 GLU B O 1
ATOM 755 N N . ARG B 1 14 ? 0.782 24.547 2.127 1 65.31 14 ARG B N 1
ATOM 756 C CA . ARG B 1 14 ? 1.06 25.922 2.5 1 65.31 14 ARG B CA 1
ATOM 757 C C . ARG B 1 14 ? 0.012 26.875 1.92 1 65.31 14 ARG B C 1
ATOM 759 O O . ARG B 1 14 ? 0.068 28.078 2.145 1 65.31 14 ARG B O 1
ATOM 766 N N . ASP B 1 15 ? -0.877 26.312 1.215 1 62.25 15 ASP B N 1
ATOM 767 C CA . ASP B 1 15 ? -1.753 27.375 0.725 1 62.25 15 ASP B CA 1
ATOM 768 C C . ASP B 1 15 ? -2.555 28 1.866 1 62.25 15 ASP B C 1
ATOM 770 O O . ASP B 1 15 ? -2.527 27.5 2.994 1 62.25 15 ASP B O 1
ATOM 774 N N . GLU B 1 16 ? -2.91 29.266 1.722 1 64.38 16 GLU B N 1
ATOM 775 C CA . GLU B 1 16 ? -3.609 30.141 2.664 1 64.38 16 GLU B CA 1
ATOM 776 C C . GLU B 1 16 ? -4.77 29.406 3.334 1 64.38 16 GLU B C 1
ATOM 778 O O . GLU B 1 16 ? -5.215 29.781 4.418 1 64.38 16 GLU B O 1
ATOM 783 N N . THR B 1 17 ? -5.152 28.297 2.797 1 64.06 17 THR B N 1
ATOM 784 C CA . THR B 1 17 ? -6.371 27.703 3.338 1 64.06 17 THR B CA 1
ATOM 785 C C . THR B 1 17 ? -6.051 26.75 4.488 1 64.06 17 THR B C 1
ATOM 787 O O . THR B 1 17 ? -6.918 26.453 5.309 1 64.06 17 THR B O 1
ATOM 790 N N . GLY B 1 18 ? -4.762 26.562 4.676 1 77 18 GLY B N 1
ATOM 791 C CA . GLY B 1 18 ? -4.445 25.703 5.809 1 77 18 GLY B CA 1
ATOM 792 C C . GLY B 1 18 ? -4.91 24.281 5.617 1 77 18 GLY B C 1
ATOM 793 O O . GLY B 1 18 ? -5.395 23.641 6.555 1 77 18 GLY B O 1
ATOM 794 N N . THR B 1 19 ? -4.957 23.719 4.461 1 86.88 19 THR B N 1
ATOM 795 C CA . THR B 1 19 ? -5.434 22.375 4.199 1 86.88 19 THR B CA 1
ATOM 796 C C . THR B 1 19 ? -4.309 21.359 4.375 1 86.88 19 THR B C 1
ATOM 798 O O . THR B 1 19 ? -3.141 21.672 4.129 1 86.88 19 THR B O 1
ATOM 801 N N . TRP B 1 20 ? -4.691 20.281 5.008 1 91.12 20 TRP B N 1
ATOM 802 C CA . TRP B 1 20 ? -3.766 19.172 5.219 1 91.12 20 TRP B CA 1
ATOM 803 C C . TRP B 1 20 ? -3.918 18.125 4.125 1 91.12 20 TRP B C 1
ATOM 805 O O . TRP B 1 20 ? -5.039 17.766 3.748 1 91.12 20 TRP B O 1
ATOM 815 N N . TYR B 1 21 ? -2.791 17.781 3.568 1 93.06 21 TYR B N 1
ATOM 816 C CA . TYR B 1 21 ? -2.725 16.688 2.609 1 93.06 21 TYR B CA 1
ATOM 817 C C . TYR B 1 21 ? -2.021 15.484 3.213 1 93.06 21 TYR B C 1
ATOM 819 O O . TYR B 1 21 ? -0.966 15.617 3.836 1 93.06 21 TYR B O 1
ATOM 827 N N . ILE B 1 22 ? -2.678 14.32 3.109 1 93.19 22 ILE B N 1
ATOM 828 C CA . ILE B 1 22 ? -2.064 13.125 3.674 1 93.19 22 ILE B CA 1
ATOM 829 C C . ILE B 1 22 ? -2.096 11.992 2.646 1 93.19 22 ILE B C 1
ATOM 831 O O . ILE B 1 22 ? -2.926 12 1.734 1 93.19 22 ILE B O 1
ATOM 835 N N . ALA B 1 23 ? -1.163 11.094 2.766 1 91.81 23 ALA B N 1
ATOM 836 C CA . ALA B 1 23 ? -1.054 9.922 1.898 1 91.81 23 ALA B CA 1
ATOM 837 C C . ALA B 1 23 ? -0.577 8.703 2.682 1 91.81 23 ALA B C 1
ATOM 839 O O . ALA B 1 23 ? 0.176 8.836 3.65 1 91.81 23 ALA B O 1
ATOM 840 N N . VAL B 1 24 ? -1.035 7.551 2.223 1 91.56 24 VAL B N 1
ATOM 841 C CA . VAL B 1 24 ? -0.498 6.316 2.789 1 91.56 24 VAL B CA 1
ATOM 842 C C . VAL B 1 24 ? 0.893 6.051 2.219 1 91.56 24 VAL B C 1
ATOM 844 O O . VAL B 1 24 ? 1.125 6.23 1.021 1 91.56 24 VAL B O 1
ATOM 847 N N . GLU B 1 25 ? 1.802 5.641 3.027 1 88.5 25 GLU B N 1
ATOM 848 C CA . GLU B 1 25 ? 3.143 5.281 2.576 1 88.5 25 GLU B CA 1
ATOM 849 C C . GLU B 1 25 ? 3.09 4.238 1.465 1 88.5 25 GLU B C 1
ATOM 851 O O . GLU B 1 25 ? 2.113 3.494 1.351 1 88.5 25 GLU B O 1
ATOM 856 N N . PRO B 1 26 ? 4.141 4.316 0.737 1 80.94 26 PRO B N 1
ATOM 857 C CA . PRO B 1 26 ? 4.102 3.42 -0.423 1 80.94 26 PRO B CA 1
ATOM 858 C C . PRO B 1 26 ? 4.215 1.948 -0.035 1 80.94 26 PRO B C 1
ATOM 860 O O . PRO B 1 26 ? 5.145 1.564 0.682 1 80.94 26 PRO B O 1
ATOM 863 N N . MET B 1 27 ? 3.346 1.138 -0.3 1 74.81 27 MET B N 1
ATOM 864 C CA . MET B 1 27 ? 3.41 -0.314 -0.161 1 74.81 27 MET B CA 1
ATOM 865 C C . MET B 1 27 ? 2.703 -1.004 -1.323 1 74.81 27 MET B C 1
ATOM 867 O O . MET B 1 27 ? 3.1 -2.096 -1.736 1 74.81 27 MET B O 1
ATOM 871 N N . SER B 1 28 ? 1.623 -0.082 -1.79 1 66.25 28 SER B N 1
ATOM 872 C CA . SER B 1 28 ? 0.754 -0.649 -2.816 1 66.25 28 SER B CA 1
ATOM 873 C C . SER B 1 28 ? 1.341 -0.448 -4.211 1 66.25 28 SER B C 1
ATOM 875 O O . SER B 1 28 ? 2.109 0.49 -4.438 1 66.25 28 SER B O 1
ATOM 877 N N . GLY B 1 29 ? 1.7 -1.589 -4.926 1 75.56 29 GLY B N 1
ATOM 878 C CA . GLY B 1 29 ? 2.164 -1.598 -6.305 1 75.56 29 GLY B CA 1
ATOM 879 C C . GLY B 1 29 ? 3.41 -2.439 -6.508 1 75.56 29 GLY B C 1
ATOM 880 O O . GLY B 1 29 ? 3.848 -2.643 -7.641 1 75.56 29 GLY B O 1
ATOM 881 N N . ALA B 1 30 ? 3.871 -2.641 -5.328 1 90 30 ALA B N 1
ATOM 882 C CA . ALA B 1 30 ? 5 -3.557 -5.488 1 90 30 ALA B CA 1
ATOM 883 C C . ALA B 1 30 ? 4.559 -4.855 -6.16 1 90 30 ALA B C 1
ATOM 885 O O . ALA B 1 30 ? 3.486 -5.383 -5.859 1 90 30 ALA B O 1
ATOM 886 N N . GLN B 1 31 ? 5.344 -5.25 -7.051 1 92.69 31 GLN B N 1
ATOM 887 C CA . GLN B 1 31 ? 5.09 -6.496 -7.77 1 92.69 31 GLN B CA 1
ATOM 888 C C . GLN B 1 31 ? 6.383 -7.277 -7.984 1 92.69 31 GLN B C 1
ATOM 890 O O . GLN B 1 31 ? 7.473 -6.703 -7.969 1 92.69 31 GLN B O 1
ATOM 895 N N . ALA B 1 32 ? 6.191 -8.539 -8.102 1 94.62 32 ALA B N 1
ATOM 896 C CA . ALA B 1 32 ? 7.336 -9.414 -8.352 1 94.62 32 ALA B CA 1
ATOM 897 C C . ALA B 1 32 ? 6.91 -10.672 -9.109 1 94.62 32 ALA B C 1
ATOM 899 O O . ALA B 1 32 ? 5.719 -10.969 -9.211 1 94.62 32 ALA B O 1
ATOM 900 N N . GLN B 1 33 ? 7.871 -11.297 -9.766 1 94 33 GLN B N 1
ATOM 901 C CA . GLN B 1 33 ? 7.6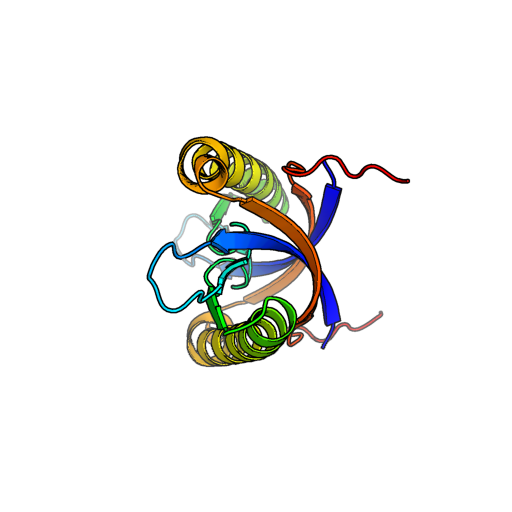72 -12.578 -10.43 1 94 33 GLN B CA 1
ATOM 902 C C . GLN B 1 33 ? 8.711 -13.602 -9.984 1 94 33 GLN B C 1
ATOM 904 O O . GLN B 1 33 ? 9.82 -13.234 -9.586 1 94 33 GLN B O 1
ATOM 909 N N . GLY B 1 34 ? 8.281 -14.891 -9.93 1 93.38 34 GLY B N 1
ATOM 910 C CA . GLY B 1 34 ? 9.188 -15.977 -9.578 1 93.38 34 GLY B CA 1
ATOM 911 C C . GLY B 1 34 ? 8.742 -17.328 -10.125 1 93.38 34 GLY B C 1
ATOM 912 O O . GLY B 1 34 ? 7.598 -17.484 -10.547 1 93.38 34 GLY B O 1
ATOM 913 N N . GLU B 1 35 ? 9.656 -18.281 -10.125 1 92.44 35 GLU B N 1
ATOM 914 C CA . GLU B 1 35 ? 9.359 -19.625 -10.57 1 92.44 35 GLU B CA 1
ATOM 915 C C . GLU B 1 35 ? 8.531 -20.391 -9.531 1 92.44 35 GLU B C 1
ATOM 917 O O . GLU B 1 35 ? 7.961 -21.438 -9.828 1 92.44 35 GLU B O 1
ATOM 922 N N . SER B 1 36 ? 8.531 -19.859 -8.273 1 92.69 36 SER B N 1
ATOM 923 C CA . SER B 1 36 ? 7.656 -20.312 -7.191 1 92.69 36 SER B CA 1
ATOM 924 C C . SER B 1 36 ? 7.062 -19.125 -6.434 1 92.69 36 SER B C 1
ATOM 926 O O . SER B 1 36 ? 7.598 -18.016 -6.48 1 92.69 36 SER B O 1
ATOM 928 N N . ILE B 1 37 ? 6.062 -19.391 -5.766 1 92.5 37 ILE B N 1
ATOM 929 C CA . ILE B 1 37 ? 5.414 -18.344 -4.977 1 92.5 37 ILE B CA 1
ATOM 930 C C . ILE B 1 37 ? 6.363 -17.859 -3.891 1 92.5 37 ILE B C 1
ATOM 932 O O . ILE B 1 37 ? 6.473 -16.656 -3.648 1 92.5 37 ILE B O 1
ATOM 936 N N . GLU B 1 38 ? 7.016 -18.812 -3.232 1 95.12 38 GLU B N 1
ATOM 937 C CA . GLU B 1 38 ? 7.961 -18.469 -2.178 1 95.12 38 GLU B CA 1
ATOM 938 C C . GLU B 1 38 ? 9.062 -17.547 -2.705 1 95.12 38 GLU B C 1
ATOM 940 O O . GLU B 1 38 ? 9.414 -16.562 -2.061 1 95.12 38 GLU B O 1
ATOM 945 N N . GLU B 1 39 ? 9.578 -17.938 -3.83 1 96.12 39 GLU B N 1
ATOM 946 C CA . GLU B 1 39 ? 10.609 -17.109 -4.449 1 96.12 39 GLU B CA 1
ATOM 947 C C . GLU B 1 39 ? 10.078 -15.727 -4.785 1 96.12 39 GLU B C 1
ATOM 949 O O . GLU B 1 39 ? 10.75 -14.719 -4.547 1 96.12 39 GLU B O 1
ATOM 954 N N . ALA B 1 40 ? 8.906 -15.664 -5.375 1 96.12 40 ALA B N 1
ATOM 955 C CA . ALA B 1 40 ? 8.273 -14.398 -5.738 1 96.12 40 ALA B CA 1
ATOM 956 C C . ALA B 1 40 ? 8.062 -13.523 -4.512 1 96.12 40 ALA B C 1
ATOM 958 O O . ALA B 1 40 ? 8.266 -12.305 -4.57 1 96.12 40 ALA B O 1
ATOM 959 N N . ILE B 1 41 ? 7.66 -14.148 -3.439 1 96.44 41 ILE B N 1
ATOM 960 C CA . ILE B 1 41 ? 7.414 -13.398 -2.213 1 96.44 41 ILE B CA 1
ATOM 961 C C . ILE B 1 41 ? 8.719 -12.789 -1.706 1 96.44 41 ILE B C 1
ATOM 963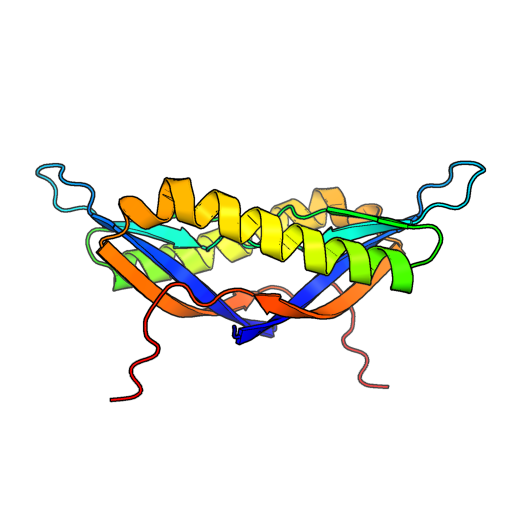 O O . ILE B 1 41 ? 8.742 -11.641 -1.263 1 96.44 41 ILE B O 1
ATOM 967 N N . GLU B 1 42 ? 9.758 -13.57 -1.726 1 96.88 42 GLU B N 1
ATOM 968 C CA . GLU B 1 42 ? 11.055 -13.055 -1.296 1 96.88 42 GLU B CA 1
ATOM 969 C C . GLU B 1 42 ? 11.469 -11.852 -2.131 1 96.88 42 GLU B C 1
ATOM 971 O O . GLU B 1 42 ? 11.945 -10.852 -1.589 1 96.88 42 GLU B O 1
ATOM 976 N N . LYS B 1 43 ? 11.312 -11.938 -3.443 1 96.75 43 LYS B N 1
ATOM 977 C CA . LYS B 1 43 ? 11.609 -10.82 -4.328 1 96.75 43 LYS B CA 1
ATOM 978 C C . LYS B 1 43 ? 10.703 -9.625 -4.027 1 96.75 43 LYS B C 1
ATOM 980 O O . LYS B 1 43 ? 11.141 -8.477 -4.078 1 96.75 43 LYS B O 1
ATOM 985 N N . LEU B 1 44 ? 9.469 -9.898 -3.781 1 95.75 44 LEU B N 1
ATOM 986 C CA . LEU B 1 44 ? 8.5 -8.859 -3.457 1 95.75 44 LEU B CA 1
ATOM 987 C C . LEU B 1 44 ? 8.93 -8.078 -2.221 1 95.75 44 LEU B C 1
ATOM 989 O O . LEU B 1 44 ? 8.82 -6.852 -2.184 1 95.75 44 LEU B O 1
ATOM 993 N N . LYS B 1 45 ? 9.422 -8.766 -1.222 1 94.75 45 LYS B N 1
ATOM 994 C CA . LYS B 1 45 ? 9.891 -8.125 0.004 1 94.75 45 LYS B CA 1
ATOM 995 C C . LYS B 1 45 ? 11.031 -7.152 -0.285 1 94.75 45 LYS B C 1
ATOM 997 O O . LYS B 1 45 ? 11.078 -6.059 0.282 1 94.75 45 LYS B O 1
ATOM 1002 N N . GLU B 1 46 ? 11.891 -7.57 -1.082 1 95 46 GLU B N 1
ATOM 1003 C CA . GLU B 1 46 ? 12.992 -6.695 -1.483 1 95 46 GLU B CA 1
ATOM 1004 C C . GLU B 1 46 ? 12.469 -5.477 -2.242 1 95 46 GLU B C 1
ATOM 1006 O O . GLU B 1 46 ? 12.945 -4.359 -2.033 1 95 46 GLU B O 1
ATOM 1011 N N . GLU B 1 47 ? 11.555 -5.727 -3.234 1 94.19 47 GLU B N 1
ATOM 1012 C CA . GLU B 1 47 ? 10.977 -4.652 -4.031 1 94.19 47 GLU B CA 1
ATOM 1013 C C . GLU B 1 47 ? 10.289 -3.613 -3.146 1 94.19 47 GLU B C 1
ATOM 1015 O O . GLU B 1 47 ? 10.375 -2.412 -3.412 1 94.19 47 GLU B O 1
ATOM 1020 N N . VAL B 1 48 ? 9.57 -4.055 -2.09 1 92.25 48 VAL B N 1
ATOM 1021 C CA . VAL B 1 48 ? 8.898 -3.141 -1.172 1 92.25 48 VAL B CA 1
ATOM 1022 C C . VAL B 1 48 ? 9.922 -2.225 -0.509 1 92.25 48 VAL B C 1
ATOM 1024 O O . VAL B 1 48 ? 9.711 -1.014 -0.412 1 92.25 48 VAL B O 1
ATOM 1027 N N . VAL B 1 49 ? 11.055 -2.785 -0.046 1 90.62 49 VAL B N 1
ATOM 1028 C CA . VAL B 1 49 ? 12.109 -2.023 0.617 1 90.62 49 VAL B CA 1
ATOM 1029 C C . VAL B 1 49 ? 12.672 -0.98 -0.344 1 90.62 49 VAL B C 1
ATOM 1031 O O . VAL B 1 49 ? 12.883 0.174 0.037 1 90.62 49 VAL B O 1
ATOM 1034 N N . LYS B 1 50 ? 12.914 -1.386 -1.559 1 91.06 50 LYS B N 1
ATOM 1035 C CA . LYS B 1 50 ? 13.422 -0.458 -2.564 1 91.06 50 LYS B CA 1
ATOM 1036 C C . LYS B 1 50 ? 12.445 0.684 -2.809 1 91.06 50 LYS B C 1
ATOM 1038 O O . LYS B 1 50 ? 12.844 1.841 -2.936 1 91.06 50 LYS B O 1
ATOM 1043 N N . MET B 1 51 ? 11.195 0.314 -2.971 1 89.12 51 MET B N 1
ATOM 1044 C CA . MET B 1 51 ? 10.141 1.3 -3.197 1 89.12 51 MET B CA 1
ATOM 1045 C C . MET B 1 51 ? 10.094 2.316 -2.061 1 89.12 51 MET B C 1
ATOM 1047 O O . MET B 1 51 ? 9.984 3.52 -2.303 1 89.12 51 MET B O 1
ATOM 1051 N N . PHE B 1 52 ? 10.25 1.861 -0.85 1 86.38 52 PHE B N 1
ATOM 1052 C CA . PHE B 1 52 ? 10.266 2.73 0.321 1 86.38 52 PHE B CA 1
ATOM 1053 C C . PHE B 1 52 ? 11.477 3.658 0.289 1 86.38 52 PHE B C 1
ATOM 1055 O O . PHE B 1 52 ? 11.359 4.852 0.571 1 86.38 52 PHE B O 1
ATOM 1062 N N . SER B 1 53 ? 12.586 3.076 0.033 1 85.94 53 SER B N 1
ATOM 1063 C CA . SER B 1 53 ? 13.82 3.857 -0.004 1 85.94 53 SER B CA 1
ATOM 1064 C C . SER B 1 53 ? 13.727 4.988 -1.021 1 85.94 53 SER B C 1
ATOM 1066 O O . SER B 1 53 ? 14.086 6.129 -0.724 1 85.94 53 SER B O 1
ATOM 1068 N N . ALA B 1 54 ? 13.266 4.664 -2.211 1 84.62 54 ALA B N 1
ATOM 1069 C CA . ALA B 1 54 ? 13.094 5.672 -3.254 1 84.62 54 ALA B CA 1
ATOM 1070 C C . ALA B 1 54 ? 12.086 6.734 -2.83 1 84.62 54 ALA B C 1
ATOM 1072 O O . ALA B 1 54 ? 12.305 7.93 -3.061 1 84.62 54 ALA B O 1
ATOM 1073 N N . TRP B 1 55 ? 11.039 6.27 -2.297 1 82.25 55 TRP B N 1
ATOM 1074 C CA . TRP B 1 55 ? 9.977 7.16 -1.839 1 82.25 55 TRP B CA 1
ATOM 1075 C C . TRP B 1 55 ? 10.492 8.102 -0.756 1 82.25 55 TRP B C 1
ATOM 1077 O O . TRP B 1 55 ? 10.203 9.305 -0.781 1 82.25 55 TRP B O 1
ATOM 1087 N N . CYS B 1 56 ? 11.18 7.613 0.241 1 79.5 56 CYS B N 1
ATOM 1088 C CA . CYS B 1 56 ? 11.758 8.414 1.312 1 79.5 56 CYS B CA 1
ATOM 1089 C C . CYS B 1 56 ? 12.641 9.523 0.749 1 79.5 56 CYS B C 1
ATOM 1091 O O . CYS B 1 56 ? 12.633 10.648 1.255 1 79.5 56 CYS B O 1
ATOM 1093 N N . GLU B 1 57 ? 13.359 9.219 -0.197 1 81.5 57 GLU B N 1
ATOM 1094 C CA . GLU B 1 57 ? 14.297 10.18 -0.786 1 81.5 57 GLU B CA 1
ATOM 1095 C C . GLU B 1 57 ? 13.547 11.297 -1.513 1 81.5 57 GLU B C 1
ATOM 1097 O O . GLU B 1 57 ? 14.062 12.414 -1.633 1 81.5 57 GLU B O 1
ATOM 1102 N N . SER B 1 58 ? 12.328 11.016 -1.932 1 79.38 58 SER B N 1
ATOM 1103 C CA . SER B 1 58 ? 11.625 11.969 -2.781 1 79.38 58 SER B CA 1
ATOM 1104 C C . SER B 1 58 ? 10.492 12.656 -2.02 1 79.38 58 SER B C 1
ATOM 1106 O O . SER B 1 58 ? 10.312 13.875 -2.133 1 79.38 58 SER B O 1
ATOM 1108 N N . GLU B 1 59 ? 9.734 11.906 -1.302 1 77.06 59 GLU B N 1
ATOM 1109 C CA . GLU B 1 59 ? 8.469 12.422 -0.782 1 77.06 59 GLU B CA 1
ATOM 1110 C C . GLU B 1 59 ? 8.586 12.773 0.698 1 77.06 59 GLU B C 1
ATOM 1112 O O . GLU B 1 59 ? 7.961 13.734 1.165 1 77.06 59 GLU B O 1
ATOM 1117 N N . LEU B 1 60 ? 9.297 11.977 1.412 1 78.31 60 LEU B N 1
ATOM 1118 C CA . LEU B 1 60 ? 9.375 12.164 2.855 1 78.31 60 LEU B CA 1
ATOM 1119 C C . LEU B 1 60 ? 10.039 13.5 3.193 1 78.31 60 LEU B C 1
ATOM 1121 O O . LEU B 1 60 ? 9.766 14.078 4.246 1 78.31 60 LEU B O 1
ATOM 1125 N N . ARG B 1 61 ? 10.812 14.039 2.25 1 76.69 61 ARG B N 1
ATOM 1126 C CA . ARG B 1 61 ? 11.531 15.297 2.488 1 76.69 61 ARG B CA 1
ATOM 1127 C C . ARG B 1 61 ? 10.555 16.438 2.754 1 76.69 61 ARG B C 1
ATOM 1129 O O . ARG B 1 61 ? 10.844 17.328 3.553 1 76.69 61 ARG B O 1
ATOM 1136 N N . ASP B 1 62 ? 9.445 16.359 2.182 1 82.5 62 ASP B N 1
ATOM 1137 C CA . ASP B 1 62 ? 8.492 17.469 2.291 1 82.5 62 ASP B CA 1
ATOM 1138 C C . ASP B 1 62 ? 7.43 17.156 3.342 1 82.5 62 ASP B C 1
ATOM 1140 O O . ASP B 1 62 ? 6.578 18 3.631 1 82.5 62 ASP B O 1
ATOM 1144 N N . ALA B 1 63 ? 7.531 16.016 3.914 1 86.25 63 ALA B N 1
ATOM 1145 C CA . ALA B 1 63 ? 6.535 15.609 4.906 1 86.25 63 ALA B CA 1
ATOM 1146 C C . ALA B 1 63 ? 6.766 16.312 6.238 1 86.25 63 ALA B C 1
ATOM 1148 O O . ALA B 1 63 ? 7.91 16.547 6.641 1 86.25 63 ALA B O 1
ATOM 1149 N N . ILE B 1 64 ? 5.75 16.781 6.918 1 87.19 64 ILE B N 1
ATOM 1150 C CA . ILE B 1 64 ? 5.902 17.469 8.195 1 87.19 64 ILE B CA 1
ATOM 1151 C C . ILE B 1 64 ? 5.727 16.469 9.336 1 87.19 64 ILE B C 1
ATOM 1153 O O . ILE B 1 64 ? 6.117 16.734 10.477 1 87.19 64 ILE B O 1
ATOM 1157 N N . ASP B 1 65 ? 5.031 15.352 9.016 1 89.06 65 ASP B N 1
ATOM 1158 C CA . ASP B 1 65 ? 4.781 14.336 10.039 1 89.06 65 ASP B CA 1
ATOM 1159 C C . ASP B 1 65 ? 4.453 12.984 9.398 1 89.06 65 ASP B C 1
ATOM 1161 O O . ASP B 1 65 ? 4.09 12.922 8.219 1 89.06 65 ASP B O 1
ATOM 1165 N N . VAL B 1 66 ? 4.754 11.922 10.086 1 90.56 66 VAL B N 1
ATOM 1166 C CA . VAL B 1 66 ? 4.301 10.57 9.742 1 90.56 66 VAL B CA 1
ATOM 1167 C C . VAL B 1 66 ? 3.557 9.961 10.922 1 90.56 66 VAL B C 1
ATOM 1169 O O . VAL B 1 66 ? 4.07 9.938 12.047 1 90.56 66 VAL B O 1
ATOM 1172 N N . LYS B 1 67 ? 2.398 9.484 10.664 1 92.12 67 LYS B N 1
ATOM 1173 C CA . LYS B 1 67 ? 1.572 8.906 11.719 1 92.12 67 LYS B CA 1
ATOM 1174 C C . LYS B 1 67 ? 1.244 7.445 11.422 1 92.12 67 LYS B C 1
ATOM 1176 O O . LYS B 1 67 ? 0.961 7.086 10.281 1 92.12 67 LYS B O 1
ATOM 1181 N N . LEU B 1 68 ? 1.362 6.617 12.43 1 93.19 68 LEU B N 1
ATOM 1182 C CA . LEU B 1 68 ? 0.86 5.254 12.305 1 93.19 68 LEU B CA 1
ATOM 1183 C C . LEU B 1 68 ? -0.646 5.203 12.539 1 93.19 68 LEU B C 1
ATOM 1185 O O . LEU B 1 68 ? -1.119 5.527 13.633 1 93.19 68 LEU B O 1
ATOM 1189 N N . VAL B 1 69 ? -1.338 4.828 11.594 1 93.5 69 VAL B N 1
ATOM 1190 C CA . VAL B 1 69 ? -2.797 4.848 11.641 1 93.5 69 VAL B CA 1
ATOM 1191 C C . VAL B 1 69 ? -3.34 3.449 11.359 1 93.5 69 VAL B C 1
ATOM 1193 O O . VAL B 1 69 ? -2.883 2.775 10.43 1 93.5 69 VAL B O 1
ATOM 1196 N N . GLU B 1 70 ? -4.273 3.037 12.211 1 94.06 70 GLU B N 1
ATOM 1197 C CA . GLU B 1 70 ? -4.961 1.772 11.961 1 94.06 70 GLU B CA 1
ATOM 1198 C C . GLU B 1 70 ? -6.113 1.955 10.977 1 94.06 70 GLU B C 1
ATOM 1200 O O . GLU B 1 70 ? -6.965 2.826 11.164 1 94.06 70 GLU B O 1
ATOM 1205 N N . ILE B 1 71 ? -6.105 1.16 9.945 1 91.81 71 ILE B N 1
ATOM 1206 C CA . ILE B 1 71 ? -7.172 1.238 8.945 1 91.81 71 ILE B CA 1
ATOM 1207 C C . ILE B 1 71 ? -7.805 -0.139 8.758 1 91.81 71 ILE B C 1
ATOM 1209 O O . ILE B 1 71 ? -7.121 -1.161 8.867 1 91.81 71 ILE B O 1
ATOM 1213 N N . GLU B 1 72 ? -9.156 -0.025 8.508 1 90.56 72 GLU B N 1
ATOM 1214 C CA . GLU B 1 72 ? -9.875 -1.251 8.188 1 90.56 72 GLU B CA 1
ATOM 1215 C C . GLU B 1 72 ? -9.938 -1.479 6.676 1 90.56 72 GLU B C 1
ATOM 1217 O O . GLU B 1 72 ? -10.32 -0.585 5.922 1 90.56 72 GLU B O 1
ATOM 1222 N N . VAL B 1 73 ? -9.414 -2.598 6.242 1 87.06 73 VAL B N 1
ATOM 1223 C CA . VAL B 1 73 ? -9.391 -2.896 4.816 1 87.06 73 VAL B CA 1
ATOM 1224 C C . VAL B 1 73 ? -10.203 -4.156 4.539 1 87.06 73 VAL B C 1
ATOM 1226 O O . VAL B 1 73 ? -10.25 -5.066 5.367 1 87.06 73 VAL B O 1
ATOM 1229 N N . PRO B 1 74 ? -10.875 -4.125 3.385 1 82.81 74 PRO B N 1
ATOM 1230 C CA . PRO B 1 74 ? -11.648 -5.328 3.061 1 82.81 74 PRO B CA 1
ATOM 1231 C C . PRO B 1 74 ? -10.773 -6.562 2.881 1 82.81 74 PRO B C 1
ATOM 1233 O O . PRO B 1 74 ? -9.633 -6.457 2.412 1 82.81 74 PRO B O 1
ATOM 1236 N N . THR B 1 75 ? -11.234 -7.719 3.455 1 74.94 75 THR B N 1
ATOM 1237 C CA . THR B 1 75 ? -10.5 -8.969 3.303 1 74.94 75 THR B CA 1
ATOM 1238 C C . THR B 1 75 ? -10.961 -9.719 2.055 1 74.94 75 THR B C 1
ATOM 1240 O O . THR B 1 75 ? -12.156 -9.758 1.754 1 74.94 75 THR B O 1
ATOM 1243 N N . THR B 1 76 ? -10.195 -9.758 1.02 1 65.06 76 THR B N 1
ATOM 1244 C CA . THR B 1 76 ? -10.586 -10.484 -0.183 1 65.06 76 THR B CA 1
ATOM 1245 C C . THR B 1 76 ? -10.656 -11.984 0.095 1 65.06 76 THR B C 1
ATOM 1247 O O . THR B 1 76 ? -11.508 -12.688 -0.465 1 65.06 76 THR B O 1
ATOM 1250 N N . GLY B 1 77 ? -9.656 -12.82 0.631 1 55.69 77 GLY B N 1
ATOM 1251 C CA . GLY B 1 77 ? -9.633 -14.258 0.879 1 55.69 77 GLY B CA 1
ATOM 1252 C C . GLY B 1 77 ? -10.242 -14.641 2.215 1 55.69 77 GLY B C 1
ATOM 1253 O O . GLY B 1 77 ? -10.414 -13.789 3.092 1 55.69 77 GLY B O 1
ATOM 1254 N N . GLU B 1 78 ? -11.156 -15.82 2.148 1 48.34 78 GLU B N 1
ATOM 1255 C CA . GLU B 1 78 ? -11.688 -16.5 3.324 1 48.34 78 GLU B CA 1
ATOM 1256 C C . GLU B 1 78 ? -10.602 -16.719 4.379 1 48.34 78 GLU B C 1
ATOM 1258 O O . GLU B 1 78 ? -9.523 -17.234 4.074 1 48.34 78 GLU B O 1
ATOM 1263 N N . ASN B 1 79 ? -10.148 -15.852 5.176 1 42.78 79 ASN B N 1
ATOM 1264 C CA . ASN B 1 79 ? -9.484 -16.328 6.391 1 42.78 79 ASN B CA 1
ATOM 1265 C C . ASN B 1 79 ? -10.016 -17.688 6.824 1 42.78 79 ASN B C 1
ATOM 1267 O O . ASN B 1 79 ? -11.07 -17.766 7.465 1 42.78 79 ASN B O 1
ATOM 1271 N N . SER B 1 80 ? -10.164 -18.719 6.066 1 36.28 80 SER B N 1
ATOM 1272 C CA . SER B 1 80 ? -10.375 -19.969 6.77 1 36.28 80 SER B CA 1
ATOM 1273 C C . SER B 1 80 ? -9.289 -20.219 7.812 1 36.28 80 SER B C 1
ATOM 1275 O O . SER B 1 80 ? -8.094 -20.156 7.5 1 36.28 80 SER B O 1
ATOM 1277 N N . GLU B 1 81 ? -9.344 -19.656 8.938 1 36.25 81 GLU B N 1
ATOM 1278 C CA . GLU B 1 81 ? -8.766 -20.391 10.055 1 36.25 81 GLU B CA 1
ATOM 1279 C C . GLU B 1 81 ? -8.859 -21.906 9.828 1 36.25 81 GLU B C 1
ATOM 1281 O O . GLU B 1 81 ? -9.953 -22.469 9.844 1 36.25 81 GLU B O 1
ATOM 1286 N N . THR B 1 82 ? -8.305 -22.641 8.828 1 24.52 82 THR B N 1
ATOM 1287 C CA . THR B 1 82 ? -8.18 -24.031 9.234 1 24.52 82 THR B CA 1
ATOM 1288 C C . THR B 1 82 ? -7.27 -24.172 10.453 1 24.52 82 THR B C 1
ATOM 1290 O O . THR B 1 82 ? -6.25 -23.484 10.547 1 24.52 82 THR B O 1
#

Organism: Pyrolobus fumarii (strain DSM 11204 / 1A) (NCBI:txid694429)

Foldseek 3Di:
DDKDKFKKFWAFPPDPVRDIDIDTQDQPVFFADDPDPVVRVVVSVVSRVVSRVVCCVPPVVRTPDIDTDIDDDDDPDPPPPD/DDKDKFKKFWAFPPDPVRDIDIDTQDQPPQFADDPDPVVRVVVSVVSSVVSRVVCCVPPVVRTPDIDTDIDDDDDPDDPPPD

Secondary structure (DSSP, 8-state):
-EEEEEEEEEEE--STT--EEEEEPS-TT-EEEESSHHHHHHHHHHHHHHHHHHHHHHTGGG-SEEEEEEEEE---S-----/-EEEEEEEEEEE--STT--EEEEEPS-TT-EEEESSHHHHHHHHHHHHHHHHHHHHHHTGGG-SEEEEEEEEE---S-----